Protein AF-A0A354XJ24-F1 (afdb_monomer)

Nearest PDB structures (foldseek):
  2cul-assembly1_A  TM=8.596E-01  e=7.176E-02  Thermus thermophilus HB8
  5n0j-assembly1_A  TM=6.434E-01  e=2.460E-01  Gloeobacter violaceus
  5ode-assembly1_B  TM=6.427E-01  e=3.020E-01  Gloeobacter violaceus
  3fg2-assembly1_P  TM=7.314E-01  e=8.430E-01  Rhodopseudomonas palustris
  5ode-assembly1_A  TM=4.696E-01  e=4.553E-01  Gloeobacter violaceus

Radius of gyration: 19.17 Å; Cα contacts (8 Å, |Δi|>4): 67; chains: 1; bounding box: 42×44×54 Å

Structure (mmCIF, N/CA/C/O backbone):
data_AF-A0A354XJ24-F1
#
_entry.id   AF-A0A354XJ24-F1
#
loop_
_atom_site.group_PDB
_atom_site.id
_atom_site.type_symbol
_atom_site.label_atom_id
_atom_site.label_alt_id
_atom_site.label_comp_id
_atom_site.la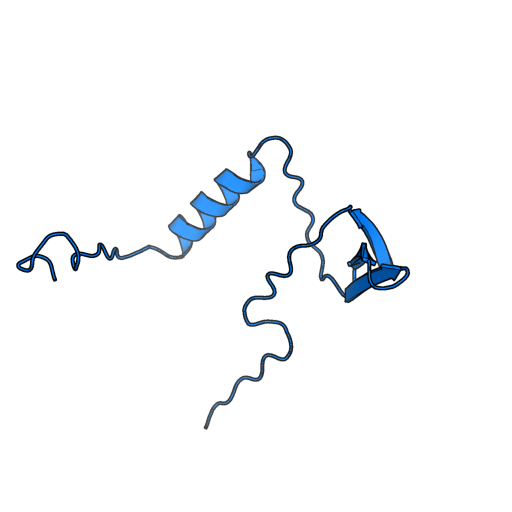bel_asym_id
_atom_site.label_entity_id
_atom_site.label_seq_id
_atom_site.pdbx_PDB_ins_code
_atom_site.Cartn_x
_atom_site.Cartn_y
_atom_site.Cartn_z
_atom_site.occupancy
_atom_site.B_iso_or_equiv
_atom_site.auth_seq_id
_atom_site.auth_comp_id
_atom_site.auth_asym_id
_atom_site.auth_atom_id
_atom_site.pdbx_PDB_model_num
ATOM 1 N N . ASN A 1 1 ? 5.750 0.676 -30.139 1.00 79.81 1 ASN A N 1
ATOM 2 C CA . ASN A 1 1 ? 4.867 1.388 -31.098 1.00 79.81 1 ASN A CA 1
ATOM 3 C C . ASN A 1 1 ? 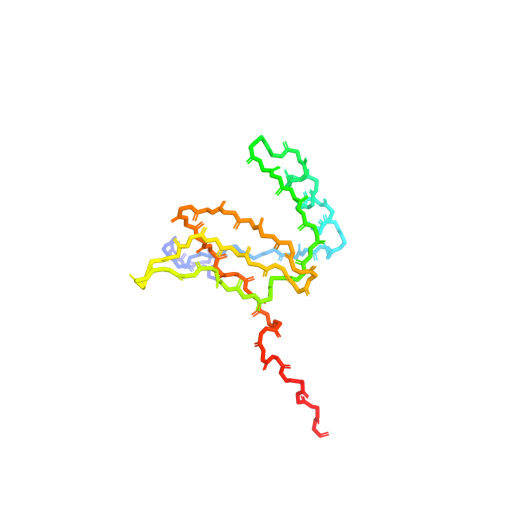5.351 2.775 -31.533 1.00 79.81 1 ASN A C 1
ATOM 5 O O . ASN A 1 1 ? 4.565 3.505 -32.117 1.00 79.81 1 ASN A O 1
ATOM 9 N N . ALA A 1 2 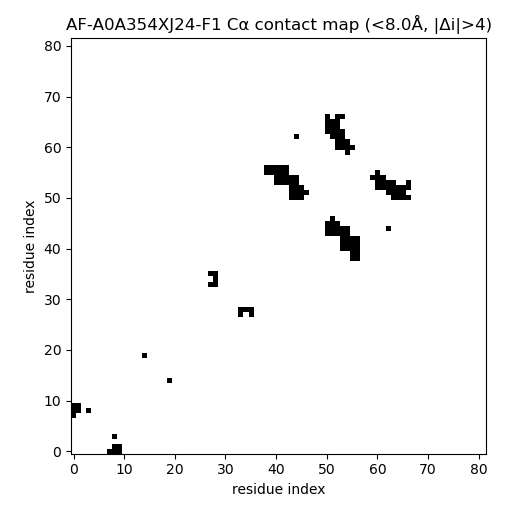? 6.628 3.142 -31.357 1.00 80.44 2 ALA A N 1
ATOM 10 C CA . ALA A 1 2 ? 7.101 4.506 -31.640 1.00 80.44 2 ALA A CA 1
ATOM 11 C C . ALA A 1 2 ? 6.860 4.999 -33.086 1.00 80.44 2 ALA A C 1
ATOM 13 O O . ALA A 1 2 ? 6.649 6.186 -33.292 1.00 80.44 2 ALA A O 1
ATOM 14 N N . ARG A 1 3 ? 6.839 4.094 -34.077 1.00 84.31 3 ARG A N 1
ATOM 15 C CA . ARG A 1 3 ? 6.592 4.421 -35.496 1.00 84.31 3 ARG A CA 1
ATOM 16 C C . ARG A 1 3 ? 5.110 4.411 -35.911 1.00 84.31 3 ARG A C 1
ATOM 18 O O . ARG A 1 3 ? 4.799 4.837 -37.013 1.00 84.31 3 ARG A O 1
ATOM 25 N N . LYS A 1 4 ? 4.196 3.924 -35.062 1.00 87.44 4 LYS A N 1
ATOM 26 C CA . LYS A 1 4 ? 2.742 3.928 -35.328 1.00 87.44 4 LYS A CA 1
ATOM 27 C C . LYS A 1 4 ? 2.128 5.282 -34.937 1.00 87.44 4 LYS A C 1
ATOM 29 O O . LYS A 1 4 ? 2.830 6.130 -34.383 1.00 87.44 4 LYS A O 1
ATOM 34 N N . GLY A 1 5 ? 0.842 5.501 -35.225 1.00 91.75 5 GLY A N 1
ATOM 35 C CA . GLY A 1 5 ? 0.136 6.738 -34.861 1.00 91.75 5 GLY A CA 1
ATOM 36 C C . GLY A 1 5 ? 0.185 7.044 -33.350 1.00 91.75 5 GLY A C 1
ATOM 37 O O . GLY A 1 5 ? 0.340 6.112 -32.556 1.00 91.75 5 GLY A O 1
ATOM 38 N N . PRO A 1 6 ? 0.064 8.321 -32.928 1.00 89.69 6 PRO A N 1
ATOM 39 C CA . PRO A 1 6 ? 0.205 8.733 -31.525 1.00 89.69 6 PRO A CA 1
ATOM 40 C C . PRO A 1 6 ? -0.672 7.952 -30.543 1.00 89.69 6 PRO A C 1
ATOM 42 O O . PRO A 1 6 ? -0.197 7.590 -29.473 1.00 89.69 6 PRO A O 1
ATOM 45 N N . ALA A 1 7 ? -1.896 7.604 -30.953 1.00 94.31 7 ALA A N 1
ATOM 46 C CA . ALA A 1 7 ? -2.876 6.889 -30.134 1.00 94.31 7 ALA A CA 1
ATOM 47 C C . ALA A 1 7 ? -2.393 5.531 -29.591 1.00 94.31 7 ALA A C 1
ATOM 49 O O . ALA A 1 7 ? -2.933 5.042 -28.608 1.00 94.31 7 ALA A O 1
ATOM 50 N N . VAL A 1 8 ? -1.384 4.908 -30.214 1.00 92.69 8 VAL A N 1
ATOM 51 C CA . VAL A 1 8 ? -0.883 3.583 -29.805 1.00 92.69 8 VAL A CA 1
ATOM 52 C C . VAL A 1 8 ? 0.548 3.616 -29.265 1.00 92.69 8 VAL A C 1
ATOM 54 O O . VAL A 1 8 ? 1.149 2.559 -29.048 1.00 92.69 8 VAL A O 1
ATOM 57 N N . ARG A 1 9 ? 1.144 4.800 -29.086 1.00 94.88 9 ARG A N 1
ATOM 58 C CA . ARG A 1 9 ? 2.496 4.955 -28.525 1.00 94.88 9 ARG A CA 1
ATOM 59 C C . ARG A 1 9 ? 2.446 4.882 -26.996 1.00 94.88 9 ARG A C 1
ATOM 61 O O . ARG A 1 9 ? 1.533 5.409 -26.383 1.00 94.88 9 ARG A O 1
ATOM 68 N N . ALA A 1 10 ? 3.456 4.255 -26.394 1.00 93.88 10 ALA A N 1
ATOM 69 C CA . ALA A 1 10 ? 3.622 4.174 -24.945 1.00 93.88 10 ALA A CA 1
ATOM 70 C C . ALA A 1 10 ? 5.110 4.260 -24.587 1.00 93.88 10 ALA A C 1
ATOM 72 O O . ALA A 1 10 ? 5.957 3.746 -25.330 1.00 93.88 10 ALA A O 1
ATOM 73 N N . THR A 1 11 ? 5.410 4.894 -23.455 1.00 94.00 11 THR A N 1
ATOM 74 C CA . THR A 1 11 ? 6.766 5.006 -22.911 1.00 94.00 11 THR A CA 1
ATOM 75 C C . THR A 1 11 ? 7.016 3.875 -21.925 1.00 94.00 11 THR A C 1
ATOM 77 O O . THR A 1 11 ? 6.170 3.559 -21.094 1.00 94.00 11 THR A O 1
ATOM 80 N N . ARG A 1 12 ? 8.204 3.279 -22.002 1.00 96.06 12 ARG A N 1
ATOM 81 C CA . ARG A 1 12 ? 8.712 2.327 -21.016 1.00 96.06 12 ARG A CA 1
ATOM 82 C C . ARG A 1 12 ? 10.110 2.775 -20.622 1.00 96.06 12 ARG A C 1
ATOM 84 O O . ARG A 1 12 ? 10.909 3.093 -21.498 1.00 96.06 12 ARG A O 1
ATOM 91 N N . ALA A 1 13 ? 10.396 2.769 -19.330 1.00 96.06 13 ALA A N 1
ATOM 92 C CA . ALA A 1 13 ? 11.710 3.090 -18.797 1.00 96.06 13 ALA A CA 1
ATOM 93 C C . ALA A 1 13 ? 12.273 1.897 -18.022 1.00 96.06 13 ALA A C 1
ATOM 95 O O . ALA A 1 13 ? 11.523 1.063 -17.511 1.00 96.06 13 ALA A O 1
ATOM 96 N N . GLN A 1 14 ? 13.599 1.830 -17.944 1.00 98.31 14 GLN A N 1
ATOM 97 C CA . GLN A 1 14 ? 14.278 1.013 -16.945 1.00 98.31 14 GLN A CA 1
ATOM 98 C C . GLN A 1 14 ? 14.353 1.811 -15.646 1.00 98.31 14 GLN A C 1
ATOM 100 O O . GLN A 1 14 ? 14.587 3.019 -15.680 1.00 98.31 14 GLN A O 1
ATOM 105 N N . ALA A 1 15 ? 14.153 1.142 -14.516 1.00 97.31 15 ALA A N 1
ATOM 106 C CA . ALA A 1 15 ? 14.207 1.768 -13.204 1.00 97.31 15 ALA A CA 1
ATOM 107 C C . ALA A 1 15 ? 15.173 1.006 -12.299 1.00 97.31 15 ALA A C 1
ATOM 109 O O . ALA A 1 15 ? 15.116 -0.219 -12.192 1.00 97.31 15 ALA A O 1
ATOM 110 N N . ASP A 1 16 ? 16.033 1.752 -11.613 1.00 98.44 16 ASP A N 1
ATOM 111 C CA . ASP A 1 16 ? 16.788 1.229 -10.483 1.00 98.44 16 ASP A CA 1
ATOM 112 C C . ASP A 1 16 ? 15.826 1.040 -9.302 1.00 98.44 16 ASP A C 1
ATOM 114 O O . ASP A 1 16 ? 15.171 1.988 -8.858 1.00 98.44 16 ASP A O 1
ATOM 118 N N . ARG A 1 17 ? 15.726 -0.195 -8.797 1.00 98.00 17 ARG A N 1
ATOM 119 C CA . ARG A 1 17 ? 14.774 -0.557 -7.735 1.00 98.00 17 ARG A CA 1
ATOM 120 C C . ARG A 1 17 ? 15.019 0.216 -6.440 1.00 98.00 17 ARG A C 1
ATOM 122 O O . ARG A 1 17 ? 14.055 0.566 -5.760 1.00 98.00 17 ARG A O 1
ATOM 129 N N . ILE A 1 18 ? 16.281 0.466 -6.092 1.00 98.38 18 ILE A N 1
ATOM 130 C CA . ILE A 1 18 ? 16.660 1.144 -4.848 1.00 98.38 18 ILE A CA 1
ATOM 131 C C . ILE A 1 18 ? 16.331 2.628 -4.970 1.00 98.38 18 ILE A C 1
ATOM 133 O O . ILE A 1 18 ? 15.646 3.176 -4.104 1.00 98.38 18 ILE A O 1
ATOM 137 N N . ARG A 1 19 ? 16.752 3.265 -6.069 1.00 98.25 19 ARG A N 1
ATOM 138 C CA . ARG A 1 19 ? 16.499 4.696 -6.297 1.00 98.25 19 ARG A CA 1
ATOM 139 C C . ARG A 1 19 ? 15.013 4.993 -6.434 1.00 98.25 19 ARG A C 1
ATOM 141 O O . ARG A 1 19 ? 14.541 5.959 -5.844 1.00 98.25 19 ARG A O 1
ATOM 148 N N . TYR A 1 20 ? 14.269 4.146 -7.146 1.00 98.56 20 TYR A N 1
ATOM 149 C CA . TYR A 1 20 ? 12.821 4.293 -7.269 1.00 98.56 20 TYR A CA 1
ATOM 150 C C . TYR A 1 20 ? 12.135 4.202 -5.900 1.00 98.56 20 TYR A C 1
ATOM 152 O O . TYR A 1 20 ? 11.373 5.093 -5.533 1.00 98.56 20 TYR A O 1
ATOM 160 N N . LYS A 1 21 ? 12.460 3.176 -5.099 1.00 98.25 21 LYS A N 1
ATOM 161 C CA . LYS A 1 21 ? 11.906 3.011 -3.745 1.00 98.25 21 LYS A CA 1
ATOM 162 C C . LYS A 1 21 ? 12.211 4.216 -2.851 1.00 98.25 21 LYS A C 1
ATOM 164 O O . LYS A 1 21 ? 11.316 4.694 -2.159 1.00 98.25 21 LYS A O 1
ATOM 169 N N . ALA A 1 22 ? 13.457 4.690 -2.857 1.00 98.50 22 ALA A N 1
ATOM 170 C CA . ALA A 1 22 ? 13.879 5.828 -2.046 1.00 98.50 22 ALA A CA 1
ATOM 171 C C . ALA A 1 22 ? 13.153 7.120 -2.452 1.00 98.50 22 ALA A C 1
ATOM 173 O O . ALA A 1 22 ? 12.663 7.835 -1.582 1.00 98.50 22 ALA A O 1
ATOM 174 N N . ALA A 1 23 ? 13.023 7.379 -3.758 1.00 98.62 23 ALA A N 1
ATOM 175 C CA . ALA A 1 23 ? 12.315 8.550 -4.267 1.00 98.62 23 ALA A CA 1
ATOM 176 C C . ALA A 1 23 ? 10.837 8.552 -3.850 1.00 98.62 23 ALA A C 1
ATOM 178 O O . ALA A 1 23 ? 10.361 9.545 -3.307 1.00 98.62 23 ALA A O 1
ATOM 179 N N . ILE A 1 24 ? 10.128 7.431 -4.033 1.00 98.44 24 ILE A N 1
ATOM 180 C CA . ILE A 1 24 ? 8.715 7.319 -3.642 1.00 98.44 24 ILE A CA 1
ATOM 181 C C . ILE A 1 24 ? 8.544 7.496 -2.132 1.00 98.44 24 ILE A C 1
ATOM 183 O O . ILE A 1 24 ? 7.667 8.240 -1.702 1.00 98.44 24 ILE A O 1
ATOM 187 N N . ARG A 1 25 ? 9.400 6.861 -1.322 1.00 98.19 25 ARG A N 1
ATOM 188 C CA . ARG A 1 25 ? 9.357 7.010 0.137 1.00 98.19 25 ARG A CA 1
ATOM 189 C C . ARG A 1 25 ? 9.533 8.470 0.556 1.00 98.19 25 ARG A C 1
ATOM 191 O O . ARG A 1 25 ? 8.712 8.970 1.313 1.00 98.19 25 ARG A O 1
ATOM 198 N N . GLY A 1 26 ? 10.536 9.151 0.002 1.00 98.56 26 GLY A N 1
ATOM 199 C CA . GLY A 1 26 ? 10.778 10.564 0.282 1.00 98.56 26 GLY A CA 1
ATOM 200 C C . GLY A 1 26 ? 9.605 11.463 -0.120 1.00 98.56 26 GLY A C 1
ATOM 201 O O . GLY A 1 26 ? 9.281 12.391 0.612 1.00 98.56 26 GLY A O 1
ATOM 202 N N . MET A 1 27 ? 8.925 11.182 -1.237 1.00 98.69 27 MET A N 1
ATOM 203 C CA . MET A 1 27 ? 7.720 11.932 -1.621 1.00 98.69 27 MET A CA 1
ATOM 204 C C . MET A 1 27 ? 6.578 11.730 -0.619 1.00 98.69 27 MET A C 1
ATOM 206 O O . MET A 1 27 ? 5.957 12.703 -0.203 1.00 98.69 27 MET A O 1
ATOM 210 N N . LEU A 1 28 ? 6.317 10.484 -0.212 1.00 98.56 28 LEU A N 1
ATOM 211 C CA . LEU A 1 28 ? 5.227 10.165 0.713 1.00 98.56 28 LEU A CA 1
ATOM 212 C C . LEU A 1 28 ? 5.479 10.729 2.116 1.00 98.56 28 LEU A C 1
ATOM 214 O O . LEU A 1 28 ? 4.574 11.302 2.710 1.00 98.56 28 LEU A O 1
ATOM 218 N N . GLU A 1 29 ? 6.702 10.608 2.636 1.00 98.31 29 GLU A N 1
ATOM 219 C CA . GLU A 1 29 ? 7.064 11.107 3.973 1.00 98.31 29 GLU A CA 1
ATOM 220 C C . GLU A 1 29 ? 6.937 12.634 4.103 1.00 98.31 29 GLU A C 1
ATOM 222 O O . GLU A 1 29 ? 6.804 13.137 5.214 1.00 98.31 29 GLU A O 1
ATOM 227 N N . ASN A 1 30 ? 6.950 13.368 2.985 1.00 98.38 30 ASN A N 1
ATOM 228 C CA . ASN A 1 30 ? 6.878 14.831 2.962 1.00 98.38 30 ASN A CA 1
ATOM 229 C C . ASN A 1 30 ?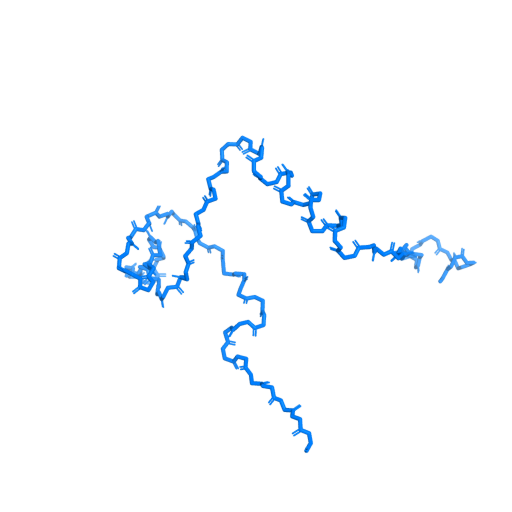 5.556 15.376 2.396 1.00 98.38 30 ASN A C 1
ATOM 231 O O . ASN A 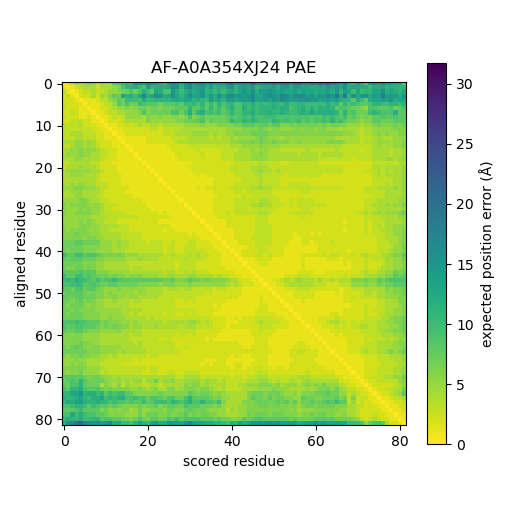1 30 ? 5.432 16.584 2.195 1.00 98.38 30 ASN A O 1
ATOM 235 N N . GLN A 1 31 ? 4.572 14.520 2.114 1.00 98.81 31 GLN A N 1
ATOM 236 C CA . GLN A 1 31 ? 3.289 14.946 1.561 1.00 98.81 31 GLN A CA 1
ATOM 237 C C . GLN A 1 31 ? 2.410 15.579 2.659 1.00 98.81 31 GLN A C 1
ATOM 239 O O . GLN A 1 31 ? 2.064 14.900 3.628 1.00 98.81 31 GLN A O 1
ATOM 244 N N . PRO A 1 32 ? 1.970 16.847 2.518 1.00 98.62 32 PRO A N 1
ATOM 245 C CA . PRO A 1 32 ? 1.042 17.454 3.467 1.00 98.62 32 PRO A CA 1
ATOM 246 C C . PRO A 1 32 ? -0.249 16.644 3.614 1.00 98.62 32 PRO A C 1
ATOM 248 O O . PRO A 1 32 ? -0.800 16.160 2.620 1.00 98.62 32 PRO A O 1
ATOM 251 N N . ASN A 1 33 ? -0.738 16.550 4.854 1.00 98.38 33 ASN A N 1
ATOM 252 C CA . ASN A 1 33 ? -1.934 15.803 5.261 1.00 98.38 33 ASN A CA 1
ATOM 253 C C . ASN A 1 33 ? -1.854 14.278 5.058 1.00 98.38 33 ASN A C 1
ATOM 255 O O . ASN A 1 33 ? -2.878 13.602 5.153 1.00 98.38 33 ASN A O 1
ATOM 259 N N . LEU A 1 34 ? -0.662 13.725 4.807 1.00 98.44 34 LEU A N 1
ATOM 260 C CA . LEU A 1 34 ? -0.434 12.283 4.788 1.00 98.44 34 LEU A CA 1
ATOM 261 C C . LEU A 1 34 ? 0.314 11.850 6.051 1.00 98.44 34 LEU A C 1
ATOM 263 O O . LEU A 1 34 ? 1.469 12.211 6.261 1.00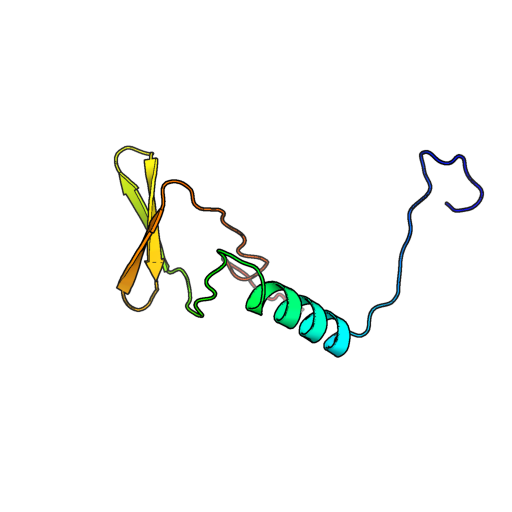 98.44 34 LEU A O 1
ATOM 267 N N . THR A 1 35 ? -0.332 11.017 6.860 1.00 98.12 35 THR A N 1
ATOM 268 C CA . THR A 1 35 ? 0.313 10.344 7.991 1.00 98.12 35 THR A CA 1
ATOM 269 C C . THR A 1 35 ? 0.652 8.918 7.590 1.00 98.12 35 THR A C 1
ATOM 271 O O . THR A 1 35 ? -0.230 8.148 7.213 1.00 98.12 35 THR A O 1
ATOM 274 N N . ILE A 1 36 ? 1.928 8.548 7.693 1.00 97.88 36 ILE A N 1
ATOM 275 C CA . ILE A 1 36 ? 2.380 7.177 7.449 1.00 97.88 36 ILE A CA 1
ATOM 276 C C . ILE A 1 36 ? 2.491 6.456 8.786 1.00 97.88 36 ILE A C 1
ATOM 278 O O . ILE A 1 36 ? 3.223 6.881 9.677 1.00 97.88 36 ILE A O 1
ATOM 282 N N . PHE A 1 37 ? 1.788 5.334 8.901 1.00 97.06 37 PHE A N 1
ATOM 283 C CA . PHE A 1 37 ? 1.839 4.462 10.064 1.00 97.06 37 PHE A CA 1
ATOM 284 C C . PHE A 1 37 ? 2.119 3.030 9.611 1.00 97.06 37 PHE A C 1
ATOM 286 O O . PHE A 1 37 ? 1.399 2.484 8.777 1.00 97.06 37 PHE A O 1
ATOM 293 N N . GLN A 1 38 ? 3.187 2.427 10.132 1.00 97.12 38 GLN A N 1
ATOM 294 C CA . GLN A 1 38 ? 3.581 1.074 9.750 1.00 97.12 38 GLN A CA 1
ATOM 295 C C . GLN A 1 38 ? 2.906 0.052 10.664 1.00 97.12 38 GLN A C 1
ATOM 297 O O . GLN A 1 38 ? 3.352 -0.160 11.790 1.00 97.12 38 GLN A O 1
ATOM 302 N N . GLN A 1 39 ? 1.867 -0.608 10.156 1.00 97.19 39 GLN A N 1
ATOM 303 C CA . GLN A 1 39 ? 1.270 -1.782 10.785 1.00 97.19 39 GLN A CA 1
ATOM 304 C C . GLN A 1 39 ? 0.447 -2.592 9.772 1.00 97.19 39 GLN A C 1
ATOM 306 O O . GLN A 1 39 ? -0.043 -2.031 8.792 1.00 97.19 39 GLN A O 1
ATOM 311 N N . ALA A 1 40 ? 0.274 -3.893 10.010 1.00 96.44 40 ALA A N 1
ATOM 312 C CA . ALA A 1 40 ? -0.678 -4.704 9.258 1.00 96.44 40 ALA A CA 1
ATOM 313 C C . ALA A 1 40 ? -2.128 -4.310 9.603 1.00 96.44 40 ALA A C 1
ATOM 315 O O . ALA A 1 40 ? -2.506 -4.229 10.776 1.00 96.44 40 ALA A O 1
ATOM 316 N N . ALA A 1 41 ? -2.937 -4.057 8.572 1.00 96.81 41 ALA A N 1
ATOM 317 C CA . ALA A 1 41 ? -4.382 -3.895 8.697 1.00 96.81 41 ALA A CA 1
ATOM 318 C C . ALA A 1 41 ? -5.016 -5.284 8.850 1.00 96.81 41 ALA A C 1
ATOM 320 O O . ALA A 1 41 ? -4.942 -6.086 7.922 1.00 96.81 41 ALA A O 1
ATOM 321 N N . GLY A 1 42 ? -5.585 -5.564 10.024 1.00 96.25 42 GLY A N 1
ATOM 322 C CA . GLY A 1 42 ? -6.116 -6.881 10.372 1.00 96.25 42 GLY A CA 1
ATOM 323 C C . GLY A 1 42 ? -7.582 -7.059 9.987 1.00 96.25 42 GLY A C 1
ATOM 324 O O . GLY A 1 42 ? -7.950 -8.119 9.494 1.00 96.25 42 GLY A O 1
ATOM 325 N N . ASP A 1 43 ? -8.412 -6.030 10.184 1.00 97.31 43 ASP A N 1
ATOM 326 C CA . ASP A 1 43 ? -9.838 -6.083 9.841 1.00 97.31 43 ASP A CA 1
ATOM 327 C C . ASP A 1 43 ? -10.419 -4.682 9.568 1.00 97.31 43 ASP A C 1
ATOM 329 O O . ASP A 1 43 ? -9.813 -3.651 9.893 1.00 97.31 43 ASP A O 1
ATOM 333 N N . LEU A 1 44 ? -11.602 -4.633 8.962 1.00 98.06 44 LEU A N 1
ATOM 334 C CA . LEU A 1 44 ? -12.381 -3.414 8.773 1.00 98.06 44 LEU A CA 1
ATOM 335 C C . LEU A 1 44 ? -13.335 -3.197 9.945 1.00 98.06 44 LEU A C 1
ATOM 337 O O . LEU A 1 44 ? -13.944 -4.121 10.473 1.00 98.06 44 LEU A O 1
ATOM 341 N N . ILE A 1 45 ? -13.531 -1.934 10.310 1.00 98.38 45 ILE A N 1
ATOM 342 C CA . ILE A 1 45 ? -14.628 -1.550 11.196 1.00 98.38 45 ILE A CA 1
ATOM 343 C C . ILE A 1 45 ? -15.828 -1.277 10.290 1.00 98.38 45 ILE A C 1
ATOM 345 O O . ILE A 1 45 ? -15.782 -0.334 9.499 1.00 98.38 45 ILE A O 1
ATOM 349 N N . VAL A 1 46 ? -16.880 -2.087 10.386 1.00 98.06 46 VAL A N 1
ATOM 350 C CA . VAL A 1 46 ? -18.088 -1.974 9.552 1.00 98.06 46 VAL A CA 1
ATOM 351 C C . VAL A 1 46 ? -19.322 -1.840 10.439 1.00 98.06 46 VAL A C 1
ATOM 353 O O . VAL A 1 46 ? -19.453 -2.540 11.441 1.00 98.06 46 VAL A O 1
ATOM 356 N N . ASP A 1 47 ? -20.218 -0.935 10.063 1.00 97.62 47 ASP A N 1
ATOM 357 C CA . ASP A 1 47 ? -21.509 -0.701 10.709 1.00 97.62 47 ASP A CA 1
ATOM 358 C C . ASP A 1 47 ? -22.596 -0.606 9.633 1.00 97.62 47 ASP A C 1
ATOM 360 O O . ASP A 1 47 ? -22.517 0.271 8.774 1.00 97.62 47 ASP A O 1
ATOM 364 N N . ASN A 1 48 ? -23.585 -1.508 9.666 1.00 94.62 48 ASN A N 1
ATOM 365 C CA . ASN A 1 48 ? -24.687 -1.586 8.694 1.00 94.62 48 ASN A CA 1
ATOM 366 C C . ASN A 1 48 ? -24.206 -1.419 7.236 1.00 94.62 48 ASN A C 1
ATOM 368 O O . ASN A 1 48 ? -24.591 -0.478 6.542 1.00 94.62 48 ASN A O 1
ATOM 372 N N . ASP A 1 49 ? -23.281 -2.289 6.814 1.00 95.19 49 ASP A N 1
ATOM 373 C CA . ASP A 1 49 ? -22.635 -2.300 5.488 1.00 95.19 49 ASP A CA 1
ATOM 374 C C . ASP A 1 49 ? -21.827 -1.042 5.120 1.00 95.19 49 ASP A C 1
ATOM 376 O O . ASP A 1 49 ? -21.326 -0.911 4.002 1.00 95.19 49 ASP A O 1
ATOM 380 N N . THR A 1 50 ? -21.634 -0.122 6.065 1.00 97.69 50 THR A N 1
ATOM 381 C CA . THR A 1 50 ? -20.841 1.093 5.876 1.00 97.69 50 THR A CA 1
ATOM 382 C C . THR A 1 50 ? -19.500 0.963 6.582 1.00 97.69 50 THR A C 1
ATOM 384 O O . THR A 1 50 ? -19.433 0.679 7.780 1.00 97.69 50 THR A O 1
ATOM 387 N N . VAL A 1 51 ? -18.407 1.214 5.859 1.00 98.12 51 VAL A N 1
ATOM 388 C CA . VAL A 1 51 ? -1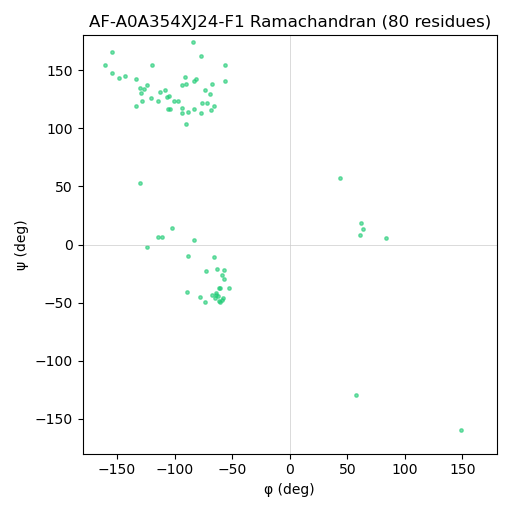7.075 1.247 6.471 1.00 98.12 51 VAL A CA 1
ATOM 389 C C . VAL A 1 51 ? -16.949 2.442 7.418 1.00 98.12 51 VAL A C 1
ATOM 391 O O . VAL A 1 51 ? -17.392 3.550 7.122 1.00 98.12 51 VAL A O 1
ATOM 394 N N . ARG A 1 52 ? -16.335 2.209 8.575 1.00 98.38 52 ARG A N 1
ATOM 395 C CA . ARG A 1 52 ? -16.067 3.212 9.617 1.00 98.38 52 ARG A CA 1
ATOM 396 C C . ARG A 1 52 ? -14.590 3.310 9.984 1.00 98.38 52 ARG A C 1
ATOM 398 O O . ARG A 1 52 ? -14.230 4.119 10.843 1.00 98.38 52 ARG A O 1
ATOM 405 N N . GLY A 1 53 ? -13.738 2.484 9.378 1.00 98.50 53 GLY A N 1
ATOM 406 C CA . GLY A 1 53 ? -12.306 2.494 9.629 1.00 98.50 53 GLY A CA 1
ATOM 407 C C . GLY A 1 53 ? -11.634 1.134 9.485 1.00 98.50 53 GLY A C 1
ATOM 408 O O . GLY A 1 53 ? -12.162 0.221 8.851 1.00 98.50 53 GLY A O 1
ATOM 409 N N . VAL A 1 54 ? -10.462 1.018 10.104 1.00 98.50 54 VAL A N 1
ATOM 410 C CA . VAL A 1 54 ? -9.590 -0.163 10.086 1.00 98.50 54 VAL A CA 1
ATOM 411 C C . VAL A 1 54 ? -9.115 -0.458 11.505 1.00 98.50 54 VAL A C 1
ATOM 413 O O . VAL A 1 54 ? -8.803 0.461 12.269 1.00 98.50 54 VAL A O 1
ATOM 416 N N . VAL A 1 55 ? -9.018 -1.738 11.852 1.00 98.25 55 VAL A N 1
ATOM 417 C CA . VAL A 1 55 ? -8.301 -2.209 13.038 1.00 98.25 55 VAL A CA 1
ATOM 418 C C . VAL A 1 55 ? -7.019 -2.919 12.609 1.00 98.25 55 VAL A C 1
ATOM 420 O O . VAL A 1 55 ? -7.005 -3.724 11.679 1.00 98.25 55 VAL A O 1
ATOM 423 N N . THR A 1 56 ? -5.907 -2.582 13.254 1.00 98.19 56 THR A N 1
ATOM 424 C CA . THR A 1 56 ? -4.626 -3.243 13.010 1.00 98.19 56 THR A CA 1
ATOM 425 C C . THR A 1 56 ? -4.567 -4.606 13.693 1.00 98.19 56 THR A C 1
ATOM 427 O O . THR A 1 56 ? -5.293 -4.850 14.654 1.00 98.19 56 THR A O 1
ATOM 430 N N . GLU A 1 57 ? -3.644 -5.477 13.279 1.00 96.31 57 GLU A N 1
ATOM 431 C CA . GLU A 1 57 ? -3.422 -6.770 13.957 1.00 96.31 57 GLU A CA 1
ATOM 432 C C . GLU A 1 57 ? -3.041 -6.617 15.441 1.00 96.31 57 GLU A C 1
ATOM 434 O O . GLU A 1 57 ? -3.328 -7.482 16.262 1.00 96.31 57 GLU A O 1
ATOM 439 N N . THR A 1 58 ? -2.449 -5.480 15.814 1.00 97.38 58 THR A N 1
ATOM 440 C CA . THR A 1 58 ? -2.138 -5.132 17.210 1.00 97.38 58 THR A CA 1
ATOM 441 C C . THR A 1 58 ? -3.320 -4.525 17.976 1.00 97.38 58 THR A C 1
ATOM 443 O O . THR A 1 58 ? -3.143 -4.078 19.107 1.00 97.38 58 THR A O 1
ATOM 446 N N . GLY A 1 59 ? -4.507 -4.444 17.370 1.00 97.44 59 GLY A N 1
ATOM 447 C CA . GLY A 1 59 ? -5.730 -3.927 17.990 1.00 97.44 59 GLY A CA 1
ATOM 448 C C . GLY A 1 59 ? -5.897 -2.402 17.965 1.00 97.44 59 GLY A C 1
ATOM 449 O O . GLY A 1 59 ? -6.857 -1.894 18.546 1.00 97.44 59 GLY A O 1
ATOM 450 N N . ILE A 1 60 ? -5.011 -1.655 17.295 1.00 98.25 60 ILE A N 1
ATOM 451 C CA . ILE A 1 60 ? -5.137 -0.193 17.162 1.00 98.25 60 ILE A CA 1
ATOM 452 C C . ILE A 1 60 ? -6.262 0.110 16.176 1.00 98.25 60 ILE A C 1
ATOM 454 O O . ILE A 1 60 ? -6.315 -0.471 15.095 1.00 98.25 60 ILE A O 1
ATOM 458 N N . ARG A 1 61 ? -7.154 1.034 16.534 1.00 98.38 61 ARG A N 1
ATOM 459 C CA . ARG A 1 61 ? -8.311 1.407 15.715 1.00 98.38 61 ARG A CA 1
ATOM 460 C C . ARG A 1 61 ? -8.104 2.778 15.089 1.00 98.38 61 ARG A C 1
ATOM 462 O O . ARG A 1 61 ? -7.857 3.749 15.801 1.00 98.38 61 ARG A O 1
ATOM 469 N N . PHE A 1 62 ? -8.263 2.853 13.775 1.00 98.31 62 PHE A N 1
ATOM 470 C CA . PHE A 1 62 ? -8.291 4.099 13.018 1.00 98.31 62 PHE A CA 1
ATOM 471 C C . PHE A 1 62 ? -9.680 4.283 12.421 1.00 98.31 62 PHE A C 1
ATOM 473 O O . PHE A 1 62 ? -10.147 3.419 11.682 1.00 98.31 62 PHE A O 1
ATOM 480 N N . HIS A 1 63 ? -10.329 5.404 12.727 1.00 98.38 63 HIS A N 1
ATOM 481 C CA . HIS A 1 63 ? -11.621 5.755 12.148 1.00 9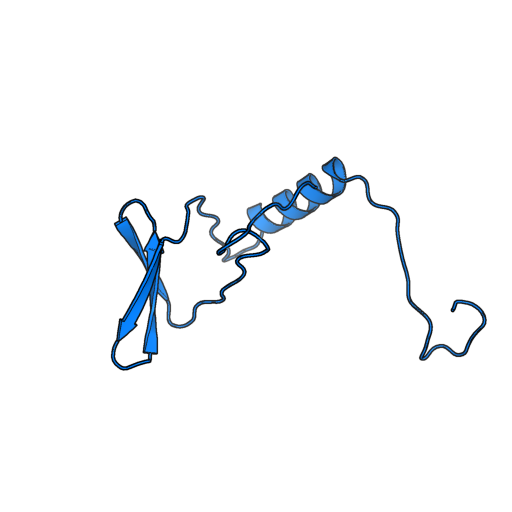8.38 63 HIS A CA 1
ATOM 482 C C . HIS A 1 63 ? -11.445 6.559 10.864 1.00 98.38 63 HIS A C 1
ATOM 484 O O . HIS A 1 63 ? -10.597 7.448 10.795 1.00 98.38 63 HIS A O 1
ATOM 490 N N . ALA A 1 64 ? -12.253 6.241 9.857 1.00 98.06 64 ALA A N 1
ATOM 491 C CA . ALA A 1 64 ? -12.264 6.932 8.576 1.00 98.06 64 ALA A CA 1
ATOM 492 C C . ALA A 1 64 ? -13.639 6.802 7.913 1.00 98.06 64 ALA A C 1
ATOM 494 O O . ALA A 1 64 ? -14.305 5.776 8.047 1.00 98.06 64 ALA A O 1
ATOM 495 N N . GLU A 1 65 ? -14.039 7.827 7.163 1.00 97.94 65 GLU A N 1
ATOM 496 C CA . GLU A 1 65 ? -15.271 7.814 6.358 1.00 97.94 65 GLU A CA 1
ATOM 497 C C . GLU A 1 65 ? -15.146 6.923 5.117 1.00 97.94 65 GLU A C 1
ATOM 499 O O . GLU A 1 65 ? -16.136 6.479 4.544 1.00 97.94 65 GLU A O 1
ATOM 504 N N . SER A 1 66 ? -13.920 6.681 4.661 1.00 98.12 66 SER A N 1
ATOM 505 C CA . SER A 1 66 ? -13.622 5.873 3.485 1.00 98.12 66 SER A CA 1
ATOM 506 C C . SER A 1 66 ? -12.289 5.164 3.669 1.00 98.12 66 SER A C 1
ATOM 508 O O . SER A 1 66 ? -11.349 5.716 4.240 1.00 98.12 66 SER A O 1
ATOM 510 N N . VAL A 1 67 ? -12.208 3.933 3.168 1.00 98.12 67 VAL A N 1
ATOM 511 C CA . VAL A 1 67 ? -11.012 3.088 3.239 1.00 98.12 67 VAL A CA 1
ATOM 512 C C . VAL A 1 67 ? -10.706 2.567 1.841 1.00 98.12 67 VAL A C 1
ATOM 514 O O . VAL A 1 67 ? -11.585 2.037 1.165 1.00 98.12 67 VAL A O 1
ATOM 517 N N . VAL A 1 68 ? -9.451 2.701 1.409 1.00 97.94 68 VAL A N 1
ATOM 518 C CA . VAL A 1 68 ? -8.963 2.136 0.145 1.00 97.94 68 VAL A CA 1
ATOM 519 C C . VAL A 1 68 ? -8.135 0.894 0.454 1.00 97.94 68 VAL A C 1
ATOM 521 O O . VAL A 1 68 ? -7.086 0.988 1.087 1.00 97.94 68 VAL A O 1
ATOM 524 N N . LEU A 1 69 ? -8.589 -0.269 -0.013 1.00 96.56 69 LEU A N 1
ATOM 525 C CA . LEU A 1 69 ? -7.838 -1.519 0.098 1.00 96.56 69 LEU A CA 1
ATOM 526 C C . LEU A 1 69 ? -6.821 -1.627 -1.047 1.00 96.56 69 LEU A C 1
ATOM 528 O O . LEU A 1 69 ? -7.191 -1.711 -2.215 1.00 96.56 69 LEU A O 1
ATOM 532 N N . S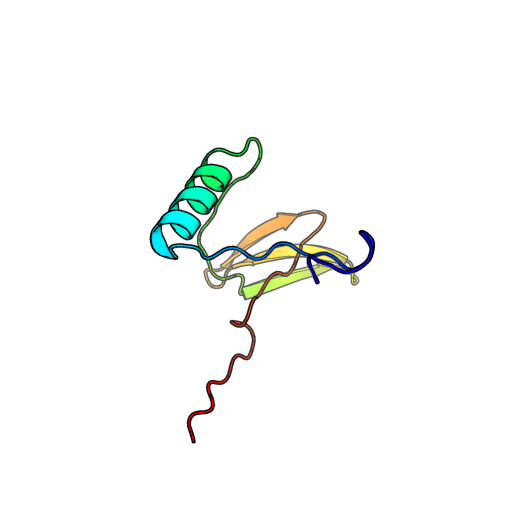ER A 1 70 ? -5.532 -1.648 -0.708 1.00 95.81 70 SER A N 1
ATOM 533 C CA . SER A 1 70 ? -4.410 -1.730 -1.656 1.00 95.81 70 SER A CA 1
ATOM 534 C C . SER A 1 70 ? -3.420 -2.837 -1.264 1.00 95.81 70 SER A C 1
ATOM 536 O O . SER A 1 70 ? -2.216 -2.628 -1.148 1.00 95.81 70 SER A O 1
ATOM 538 N N . THR A 1 71 ? -3.942 -4.051 -1.061 1.00 94.69 71 THR A N 1
ATOM 539 C CA . THR A 1 71 ? -3.241 -5.203 -0.453 1.00 94.69 71 THR A CA 1
ATOM 540 C C . THR A 1 71 ? -2.063 -5.764 -1.260 1.00 94.69 71 THR A C 1
ATOM 542 O O . THR A 1 71 ? -1.307 -6.592 -0.749 1.00 94.69 71 THR A O 1
ATOM 545 N N . GLY A 1 72 ? -1.878 -5.342 -2.514 1.00 92.69 72 GLY A N 1
ATOM 546 C CA . GLY A 1 72 ? -0.840 -5.881 -3.394 1.00 92.69 72 GLY A CA 1
ATOM 547 C C . GLY A 1 72 ? -0.985 -7.397 -3.561 1.00 92.69 72 GLY A C 1
ATOM 548 O O . GLY A 1 72 ? -2.067 -7.890 -3.853 1.00 92.69 72 GLY A O 1
ATOM 549 N N . THR A 1 73 ? 0.103 -8.141 -3.363 1.00 90.69 73 THR A N 1
ATOM 550 C CA . THR A 1 73 ? 0.114 -9.616 -3.405 1.00 90.69 73 THR A CA 1
ATOM 551 C C . THR A 1 73 ? 0.142 -10.255 -2.012 1.00 90.69 73 THR A C 1
ATOM 553 O O . THR A 1 73 ? 0.478 -11.430 -1.897 1.00 90.69 73 THR A O 1
ATOM 556 N N . PHE A 1 74 ? -0.134 -9.492 -0.945 1.00 88.25 74 PHE A N 1
ATOM 557 C CA . PHE A 1 74 ? -0.060 -10.000 0.431 1.00 88.25 74 PHE A CA 1
ATOM 558 C C . PHE A 1 74 ? -1.279 -10.845 0.811 1.00 88.25 74 PHE A C 1
ATOM 560 O O . PHE A 1 74 ? -1.128 -11.921 1.385 1.00 88.25 74 PHE A O 1
ATOM 567 N N . LEU A 1 75 ? -2.489 -10.378 0.490 1.00 87.56 75 LEU A N 1
ATOM 568 C CA . LEU A 1 75 ? -3.722 -11.046 0.906 1.00 87.56 75 LEU A CA 1
ATOM 569 C C . LEU A 1 75 ? -3.880 -12.394 0.188 1.00 87.56 75 LEU A C 1
ATOM 571 O O . LEU A 1 75 ? -4.022 -12.427 -1.032 1.00 87.56 75 LEU A O 1
ATOM 575 N N . GLY A 1 76 ? -3.856 -13.495 0.947 1.00 86.44 76 GLY A N 1
ATOM 576 C CA . GLY A 1 76 ? -4.014 -14.850 0.404 1.00 86.44 76 GLY A CA 1
ATOM 577 C C . GLY A 1 76 ? -2.917 -15.263 -0.583 1.00 86.44 76 GLY A C 1
ATOM 578 O O . GLY A 1 76 ? -3.124 -16.176 -1.379 1.00 86.44 76 GLY A O 1
ATOM 579 N N . GLY A 1 77 ? -1.769 -14.578 -0.569 1.00 87.31 77 GLY A N 1
ATOM 580 C CA . GLY A 1 77 ? -0.667 -14.859 -1.479 1.00 87.31 77 GLY A CA 1
ATOM 581 C C . GLY A 1 77 ? -0.059 -16.235 -1.209 1.00 87.31 77 GLY A C 1
ATOM 582 O O . GLY A 1 77 ? 0.480 -16.478 -0.132 1.00 87.31 77 GLY A O 1
ATOM 583 N N . VAL A 1 78 ? -0.107 -17.121 -2.203 1.00 92.81 78 VAL A N 1
ATOM 584 C CA . VAL A 1 78 ? 0.566 -18.426 -2.179 1.00 92.81 78 VAL A CA 1
ATOM 585 C C . VAL A 1 78 ? 1.676 -18.419 -3.220 1.00 92.81 78 VAL A C 1
ATOM 587 O O . VAL A 1 78 ? 1.466 -18.039 -4.372 1.00 92.81 78 VAL A O 1
ATOM 590 N N . ILE A 1 79 ? 2.873 -18.838 -2.816 1.00 93.12 79 ILE A N 1
ATOM 591 C CA . ILE A 1 79 ? 4.000 -18.994 -3.733 1.00 93.12 79 ILE A CA 1
ATOM 592 C C . ILE A 1 79 ? 4.013 -20.445 -4.207 1.00 93.12 79 ILE A C 1
ATOM 594 O O . ILE A 1 79 ? 4.274 -21.356 -3.426 1.00 93.12 79 ILE A O 1
ATOM 598 N N . HIS A 1 80 ? 3.756 -20.648 -5.495 1.00 91.38 80 HIS A N 1
ATOM 599 C CA . HIS A 1 80 ? 3.938 -21.938 -6.150 1.00 91.38 80 HIS A CA 1
ATOM 600 C C . HIS A 1 80 ? 5.331 -21.988 -6.776 1.00 91.38 80 HIS A C 1
ATOM 602 O O . HIS A 1 80 ? 5.650 -21.203 -7.670 1.00 91.38 80 HIS A O 1
ATOM 608 N N . ILE A 1 81 ? 6.150 -22.917 -6.296 1.00 89.19 81 ILE A N 1
ATOM 609 C CA . ILE A 1 81 ? 7.437 -23.282 -6.888 1.00 89.19 81 ILE A CA 1
ATOM 610 C C . ILE A 1 81 ? 7.298 -24.763 -7.224 1.00 89.19 81 ILE A C 1
ATOM 612 O O . ILE A 1 81 ? 6.849 -25.510 -6.360 1.00 89.19 81 ILE A O 1
ATOM 616 N N . GLY A 1 82 ? 7.562 -25.114 -8.487 1.00 86.06 82 GLY A N 1
ATOM 617 C CA . GLY A 1 82 ? 7.285 -26.434 -9.067 1.00 86.06 82 GLY A CA 1
ATOM 618 C C . GLY A 1 82 ? 7.725 -27.621 -8.223 1.00 86.06 82 GLY A C 1
ATOM 619 O O . GLY A 1 82 ? 8.745 -27.494 -7.510 1.00 86.06 82 GLY A O 1
#

Secondary structure (DSSP, 8-state):
-TTS-GGG--------HHHHHHHHHHHHHT-TT-------EEEEEEETTEEEEEEETT--EEE-S------TT-TT------

Sequence (82 aa):
NARKGPAVRATRAQADRIRYKAAIRGMLENQPNLTIFQQAAGDLIVDNDTVRGVVTETGIRFHAESVVLSTGTFLGGVIHIG

Foldseek 3Di:
DVPDDPVPDDDDDDDDPVVVVVVVVVCQVPDPPHDDDDFAFDDFDDDPNFTQFTAGPVGDTDGDNDDDDDCDCPVVRDDDDD

Solvent-accessible surface area (backbone atoms only — not comparable to full-atom values): 5616 Å² total; per-residue (Å²): 84,85,88,53,64,75,94,66,46,78,90,83,81,89,75,59,69,67,61,52,53,52,53,53,50,56,52,54,78,67,36,87,98,55,84,89,74,95,71,60,78,60,47,74,38,70,53,94,94,36,62,45,27,40,27,29,71,87,67,53,75,47,77,34,87,72,85,85,90,78,63,80,72,63,74,88,60,76,88,87,74,136

pLDDT: mean 95.52, std 4.33, range [79.81, 98.81]

Mean predicted aligned error: 4.33 Å